Protein AF-A0A914G877-F1 (afdb_monomer)

Radius of gyration: 16.2 Å; Cα contacts (8 Å, |Δi|>4): 245; chains: 1; bounding box: 42×31×46 Å

Structure (mmCIF, N/CA/C/O backbone):
data_AF-A0A914G877-F1
#
_entry.id   AF-A0A914G877-F1
#
loop_
_atom_site.group_PDB
_atom_site.id
_atom_site.type_symbol
_atom_site.label_atom_id
_atom_site.label_alt_id
_atom_site.label_comp_id
_atom_site.label_asym_id
_atom_site.label_entity_id
_atom_site.label_seq_id
_atom_site.pdbx_PDB_ins_code
_atom_site.Cartn_x
_atom_site.Cartn_y
_atom_site.Cartn_z
_atom_site.occupancy
_atom_site.B_iso_or_equiv
_atom_site.auth_seq_id
_atom_site.auth_comp_id
_atom_site.auth_asym_id
_atom_site.auth_atom_id
_atom_site.pdbx_PDB_model_num
ATOM 1 N N . MET A 1 1 ? 10.798 -14.953 23.604 1.00 47.53 1 MET A N 1
ATOM 2 C CA . MET A 1 1 ? 10.806 -14.147 22.364 1.00 47.53 1 MET A CA 1
ATOM 3 C C . MET A 1 1 ? 9.513 -14.489 21.635 1.00 47.53 1 MET A C 1
ATOM 5 O O . MET A 1 1 ? 9.335 -15.667 21.368 1.00 47.53 1 MET A O 1
ATOM 9 N N . GLN A 1 2 ? 8.573 -13.552 21.459 1.00 52.09 2 GLN A N 1
ATOM 10 C CA . GLN A 1 2 ? 7.337 -13.826 20.701 1.00 52.09 2 GLN A CA 1
ATOM 11 C C . GLN A 1 2 ? 7.656 -13.861 19.207 1.00 52.09 2 GLN A C 1
ATOM 13 O O . GLN A 1 2 ? 8.518 -13.109 18.748 1.00 52.09 2 GLN A O 1
ATOM 18 N N . THR A 1 3 ? 7.006 -14.758 18.472 1.00 59.50 3 THR A N 1
ATOM 19 C CA . THR A 1 3 ? 7.189 -14.862 17.019 1.00 59.50 3 THR A CA 1
ATOM 20 C C . THR A 1 3 ? 6.379 -13.780 16.304 1.00 59.50 3 THR A C 1
ATOM 22 O O . THR A 1 3 ? 5.346 -13.329 16.799 1.00 59.50 3 THR A O 1
ATOM 25 N N . THR A 1 4 ? 6.831 -13.353 15.122 1.00 60.69 4 THR A N 1
ATOM 26 C CA . THR A 1 4 ? 6.141 -12.340 14.304 1.00 60.69 4 THR A CA 1
ATOM 27 C C . THR A 1 4 ? 4.679 -12.714 14.028 1.00 60.69 4 THR A C 1
ATOM 29 O O . THR A 1 4 ? 3.828 -11.831 13.969 1.00 60.69 4 THR A O 1
ATOM 32 N N . ASP A 1 5 ? 4.375 -14.009 13.941 1.00 66.06 5 ASP A N 1
ATOM 33 C CA . ASP A 1 5 ? 3.033 -14.527 13.660 1.00 66.06 5 ASP A CA 1
ATOM 34 C C . ASP A 1 5 ? 2.105 -14.468 14.889 1.00 66.06 5 ASP A C 1
ATOM 36 O O . ASP A 1 5 ? 0.920 -14.163 14.765 1.00 66.06 5 ASP A O 1
ATOM 40 N N . GLU A 1 6 ? 2.632 -14.662 16.103 1.00 65.25 6 GLU A N 1
ATOM 41 C CA . GLU A 1 6 ? 1.873 -14.450 17.348 1.00 65.25 6 GLU A CA 1
ATOM 42 C C . GLU A 1 6 ? 1.525 -12.97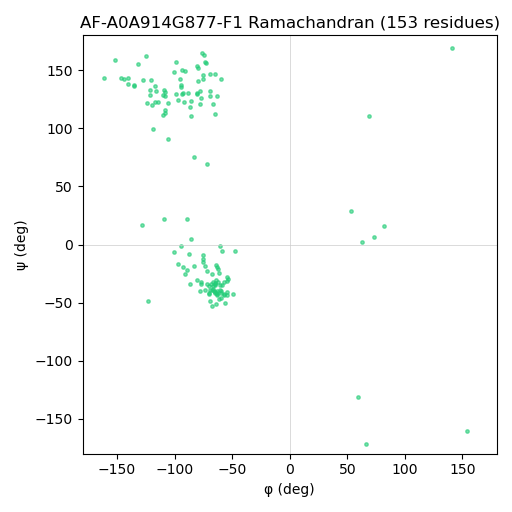1 17.561 1.00 65.25 6 GLU A C 1
ATOM 44 O O . GLU A 1 6 ? 0.490 -12.638 18.141 1.00 65.25 6 GLU A O 1
ATOM 49 N N . MET A 1 7 ? 2.395 -12.073 17.103 1.00 61.34 7 MET A N 1
ATOM 50 C CA . MET A 1 7 ? 2.214 -10.625 17.213 1.00 61.34 7 MET A CA 1
ATOM 51 C C . MET A 1 7 ? 1.228 -10.108 16.164 1.00 61.34 7 MET A C 1
ATOM 53 O O . MET A 1 7 ? 0.375 -9.284 16.484 1.00 61.34 7 MET A O 1
ATOM 57 N N . GLU A 1 8 ? 1.300 -10.640 14.943 1.00 62.94 8 GLU A N 1
ATOM 58 C CA . GLU A 1 8 ? 0.308 -10.429 13.889 1.00 62.94 8 GLU A CA 1
ATOM 59 C C . GLU A 1 8 ? -1.084 -10.842 14.378 1.00 62.94 8 GLU A C 1
ATOM 61 O O . GLU A 1 8 ? -2.008 -10.029 14.356 1.00 62.94 8 GLU A O 1
ATOM 66 N N . LYS A 1 9 ? -1.207 -12.048 14.947 1.00 66.81 9 LYS A N 1
ATOM 67 C CA . LYS A 1 9 ? -2.462 -12.536 15.528 1.00 66.81 9 LYS A CA 1
ATOM 68 C C . LYS A 1 9 ? -3.005 -11.608 16.620 1.00 66.81 9 LYS A C 1
ATOM 70 O O . LYS A 1 9 ? -4.184 -11.291 16.614 1.00 66.81 9 LYS A O 1
ATOM 75 N N . LYS A 1 10 ? -2.156 -11.095 17.516 1.00 65.31 10 LYS A N 1
ATOM 76 C CA . LYS A 1 10 ? -2.591 -10.142 18.554 1.00 65.31 10 LYS A CA 1
ATOM 77 C C . LYS A 1 10 ? -3.090 -8.814 17.995 1.00 65.31 10 LYS A C 1
ATOM 79 O O . LYS A 1 10 ? -3.991 -8.233 18.585 1.00 65.31 10 LYS A O 1
ATOM 84 N N . ILE A 1 11 ? -2.510 -8.319 16.904 1.00 63.47 11 ILE A N 1
ATOM 85 C CA . ILE A 1 11 ? -2.992 -7.095 16.251 1.00 63.47 11 ILE A CA 1
ATOM 86 C C . ILE A 1 11 ? -4.346 -7.357 15.586 1.00 63.47 11 ILE A C 1
ATOM 88 O O . ILE A 1 11 ? -5.243 -6.535 15.747 1.00 63.47 11 ILE A O 1
ATOM 92 N N . PHE A 1 12 ? -4.510 -8.514 14.931 1.00 64.06 12 PHE A N 1
ATOM 93 C CA . PHE A 1 12 ? -5.799 -8.965 14.392 1.00 64.06 12 PHE A CA 1
ATOM 94 C C . PHE A 1 12 ? -6.877 -9.132 15.465 1.00 64.06 12 PHE A C 1
ATOM 96 O O . PHE A 1 12 ? -8.027 -8.779 15.234 1.00 64.06 12 PHE A O 1
ATOM 103 N N . ASP A 1 13 ? -6.503 -9.638 16.638 1.00 60.56 13 ASP A N 1
ATOM 104 C CA . ASP A 1 13 ? -7.447 -9.896 17.724 1.00 60.56 13 ASP A CA 1
ATOM 105 C C . ASP A 1 13 ? -7.782 -8.618 18.524 1.00 60.56 13 ASP A C 1
ATOM 107 O O . ASP A 1 13 ? -8.879 -8.496 19.066 1.00 60.56 13 ASP A O 1
ATOM 111 N N . ALA A 1 14 ? -6.852 -7.658 18.625 1.00 60.59 14 ALA A N 1
ATOM 112 C CA . ALA A 1 14 ? -7.022 -6.441 19.430 1.00 60.59 14 ALA A CA 1
ATOM 113 C C . ALA A 1 14 ? -7.666 -5.273 18.670 1.00 60.59 14 ALA A C 1
ATOM 115 O O . ALA A 1 14 ? -8.181 -4.340 19.289 1.00 60.59 14 ALA A O 1
ATOM 116 N N . ILE A 1 15 ? -7.592 -5.283 17.341 1.00 65.06 15 ILE A N 1
ATOM 117 C CA . ILE A 1 15 ? -8.035 -4.193 16.479 1.00 65.06 15 ILE A CA 1
ATOM 118 C C . ILE A 1 15 ? -8.821 -4.824 15.333 1.00 65.06 15 ILE A C 1
ATOM 120 O O . ILE A 1 15 ? -8.394 -5.830 14.782 1.00 65.06 15 ILE A O 1
ATOM 124 N N . ASN A 1 16 ? -9.957 -4.241 14.947 1.00 71.44 16 ASN A N 1
ATOM 125 C CA . ASN A 1 16 ? -10.729 -4.701 13.789 1.00 71.44 16 ASN A CA 1
ATOM 126 C C . ASN A 1 16 ? -9.994 -4.349 12.476 1.00 71.44 16 ASN A C 1
ATOM 128 O O . ASN A 1 16 ? -10.393 -3.438 11.751 1.00 71.44 16 ASN A O 1
ATOM 132 N N . VAL A 1 17 ? -8.860 -5.010 12.228 1.00 79.06 17 VAL A N 1
ATOM 133 C CA . VAL A 1 17 ? -8.014 -4.854 11.040 1.00 79.06 17 VAL A CA 1
ATOM 134 C C . VAL A 1 17 ? -8.376 -5.885 9.981 1.00 79.06 17 VAL A C 1
ATOM 136 O O . VAL A 1 17 ? -8.541 -7.074 10.248 1.00 79.06 17 VAL A O 1
ATOM 139 N N . ILE A 1 18 ? -8.428 -5.420 8.742 1.00 84.06 18 ILE A N 1
ATOM 140 C CA . ILE A 1 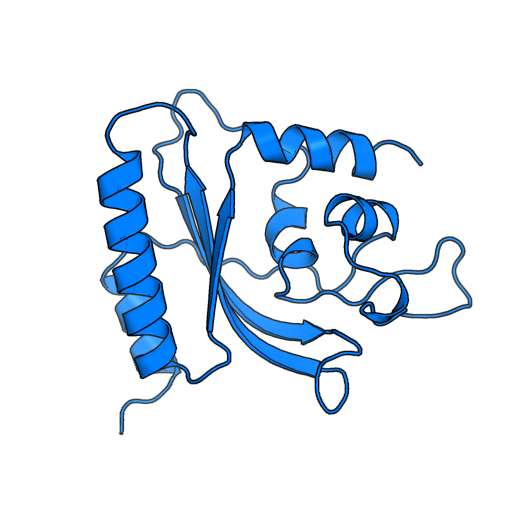18 ? -8.666 -6.226 7.554 1.00 84.06 18 ILE A CA 1
ATOM 141 C C . ILE A 1 18 ? -7.309 -6.617 6.973 1.00 84.06 18 ILE A C 1
ATOM 143 O O . ILE A 1 18 ? -6.441 -5.771 6.757 1.00 84.06 18 ILE A O 1
ATOM 147 N N . ARG A 1 19 ? -7.099 -7.902 6.690 1.00 86.00 19 ARG A N 1
ATOM 148 C CA . ARG A 1 19 ? -5.887 -8.323 5.985 1.00 86.00 19 ARG A CA 1
ATOM 149 C C . ARG A 1 19 ? -5.940 -7.835 4.540 1.00 86.00 19 ARG A C 1
ATOM 151 O O . ARG A 1 19 ? -6.937 -8.046 3.854 1.00 86.00 19 ARG A O 1
ATOM 158 N N . LEU A 1 20 ? -4.853 -7.232 4.077 1.00 87.56 20 LEU A N 1
ATOM 159 C CA . LEU A 1 20 ? -4.696 -6.784 2.703 1.00 87.56 20 LEU A CA 1
ATOM 160 C C . LEU A 1 20 ? -3.435 -7.406 2.106 1.00 87.56 20 LEU A C 1
ATOM 162 O O . LEU A 1 20 ? -2.335 -7.185 2.608 1.00 87.56 20 LEU A O 1
ATOM 166 N N . ASP A 1 21 ? -3.594 -8.140 1.011 1.00 88.69 21 ASP A N 1
ATOM 167 C CA . ASP A 1 21 ? -2.486 -8.661 0.213 1.00 88.69 21 ASP A CA 1
ATOM 168 C C . ASP A 1 21 ? -2.402 -7.836 -1.087 1.00 88.69 21 ASP A C 1
ATOM 170 O O . ASP A 1 21 ? -3.097 -8.142 -2.061 1.00 88.69 21 ASP A O 1
ATOM 174 N N . PRO A 1 22 ? -1.620 -6.736 -1.111 1.00 88.62 22 PRO A N 1
ATOM 175 C CA . PRO A 1 22 ? -1.623 -5.817 -2.238 1.00 88.62 22 PRO A CA 1
ATOM 176 C C . PRO A 1 22 ? -0.928 -6.405 -3.475 1.00 88.62 22 PRO A C 1
ATOM 178 O O . PRO A 1 22 ? -0.038 -7.260 -3.365 1.00 88.62 22 PRO A O 1
ATOM 181 N N . PRO A 1 23 ? -1.277 -5.907 -4.672 1.00 87.75 23 PRO A N 1
ATOM 182 C CA . PRO A 1 23 ? -0.578 -6.249 -5.900 1.00 87.75 23 PRO A CA 1
ATOM 183 C C . PRO A 1 23 ? 0.902 -5.860 -5.823 1.00 87.75 23 PRO A C 1
ATOM 185 O O . PRO A 1 23 ? 1.289 -4.824 -5.286 1.00 87.75 23 PRO A O 1
ATOM 188 N N . ARG A 1 24 ? 1.758 -6.704 -6.406 1.00 89.31 24 ARG A N 1
ATOM 189 C CA . ARG A 1 24 ? 3.214 -6.482 -6.410 1.00 89.31 24 ARG A CA 1
ATOM 190 C C . ARG A 1 24 ? 3.680 -5.547 -7.513 1.00 89.31 24 ARG A C 1
ATOM 192 O O . ARG A 1 24 ? 4.779 -5.008 -7.413 1.00 89.31 24 ARG A O 1
ATOM 199 N N . PHE A 1 25 ? 2.849 -5.365 -8.530 1.00 88.69 25 PHE A N 1
ATOM 200 C CA . PHE A 1 25 ? 3.148 -4.567 -9.703 1.00 88.69 25 PHE A CA 1
ATOM 201 C C . PHE A 1 25 ? 2.133 -3.440 -9.839 1.00 88.69 25 PHE A C 1
ATOM 203 O O . PHE A 1 25 ? 0.943 -3.646 -9.604 1.00 88.69 25 PHE A O 1
ATOM 210 N N . ALA A 1 26 ? 2.605 -2.277 -10.259 1.00 85.38 26 ALA A N 1
ATOM 211 C CA . ALA A 1 26 ? 1.779 -1.133 -10.598 1.00 85.38 26 ALA A CA 1
ATOM 212 C C . ALA A 1 26 ? 2.210 -0.558 -11.949 1.00 85.38 26 ALA A C 1
ATOM 214 O O . ALA A 1 26 ? 3.353 -0.730 -12.376 1.00 85.38 26 ALA A O 1
ATOM 215 N N . ARG A 1 27 ? 1.284 0.126 -12.622 1.00 83.50 27 ARG A N 1
ATOM 216 C CA . ARG A 1 27 ? 1.600 0.912 -13.820 1.00 83.50 27 ARG A CA 1
ATOM 217 C C . ARG A 1 27 ? 2.352 2.197 -13.427 1.00 83.50 27 ARG A C 1
ATOM 219 O O . ARG A 1 27 ? 2.164 2.660 -12.297 1.00 83.50 27 ARG A O 1
ATOM 226 N N . PRO A 1 28 ? 3.126 2.817 -14.337 1.00 83.56 28 PRO A N 1
ATOM 227 C CA . PRO A 1 28 ? 3.868 4.048 -14.054 1.00 83.56 28 PRO A CA 1
ATOM 228 C C . PRO A 1 28 ? 2.993 5.182 -13.519 1.00 83.56 28 PRO A C 1
ATOM 230 O O . PRO A 1 28 ? 3.315 5.759 -12.482 1.00 83.56 28 PRO A O 1
ATOM 233 N N . ALA A 1 29 ? 1.817 5.379 -14.119 1.00 79.75 29 ALA A N 1
ATOM 234 C CA . ALA A 1 29 ? 0.875 6.417 -13.713 1.00 79.75 29 ALA A CA 1
ATOM 235 C C . ALA A 1 29 ? 0.448 6.324 -12.233 1.00 79.75 29 ALA A C 1
ATOM 237 O O . ALA A 1 29 ? 0.244 7.339 -11.571 1.00 79.75 29 ALA A O 1
ATOM 238 N N . VAL A 1 30 ? 0.377 5.108 -11.671 1.00 79.44 30 VAL A N 1
ATOM 239 C CA . VAL A 1 30 ? 0.091 4.914 -10.241 1.00 79.44 30 VAL A CA 1
ATOM 240 C C . VAL A 1 30 ? 1.253 5.442 -9.411 1.00 79.44 30 VAL A C 1
ATOM 242 O O . VAL A 1 30 ? 1.048 6.253 -8.520 1.00 79.44 30 VAL A O 1
ATOM 245 N N . THR A 1 31 ? 2.483 5.013 -9.696 1.00 80.56 31 THR A N 1
ATOM 246 C CA . THR A 1 31 ? 3.663 5.450 -8.932 1.00 80.56 31 THR A CA 1
ATOM 24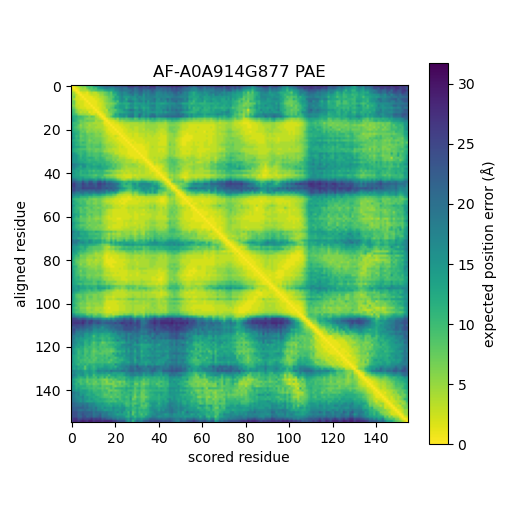7 C C . THR A 1 31 ? 3.956 6.945 -9.076 1.00 80.56 31 THR A C 1
ATOM 249 O O . THR A 1 31 ? 4.399 7.565 -8.111 1.00 80.56 31 THR A O 1
ATOM 252 N N . GLU A 1 32 ? 3.664 7.530 -10.239 1.00 79.81 32 GLU A N 1
ATOM 253 C CA . GLU A 1 32 ? 3.787 8.969 -10.499 1.00 79.81 32 GLU A CA 1
ATOM 254 C C . GLU A 1 32 ? 2.815 9.779 -9.641 1.00 79.81 32 GLU A C 1
ATOM 256 O O . GLU A 1 32 ? 3.210 10.771 -9.034 1.00 79.81 32 GLU A O 1
ATOM 261 N N . ALA A 1 33 ? 1.574 9.310 -9.492 1.00 74.62 33 ALA A N 1
ATOM 262 C CA . ALA A 1 33 ? 0.595 9.948 -8.615 1.00 74.62 33 ALA A CA 1
ATOM 263 C C . ALA A 1 33 ? 1.032 9.966 -7.137 1.00 74.62 33 ALA A C 1
ATOM 265 O O . ALA A 1 33 ? 0.616 10.838 -6.376 1.00 74.62 33 ALA A O 1
ATOM 266 N N . PHE A 1 34 ? 1.908 9.039 -6.734 1.00 73.62 34 PHE A N 1
ATOM 267 C CA . PHE A 1 34 ? 2.524 9.007 -5.404 1.00 73.62 34 PHE A CA 1
ATOM 268 C C . PHE A 1 34 ? 3.793 9.861 -5.276 1.00 73.62 34 PHE A C 1
ATOM 270 O O . PHE A 1 34 ? 4.425 9.832 -4.220 1.00 73.62 34 PHE A O 1
ATOM 277 N N . ASN A 1 35 ? 4.175 10.617 -6.312 1.00 76.12 35 ASN A N 1
ATOM 278 C CA . ASN A 1 35 ? 5.415 11.399 -6.375 1.00 76.12 35 ASN A CA 1
ATOM 279 C C . ASN A 1 35 ? 6.678 10.573 -6.074 1.00 76.12 35 ASN A C 1
ATOM 281 O O . ASN A 1 35 ? 7.665 11.108 -5.567 1.00 76.12 35 ASN A O 1
ATOM 285 N N . PHE A 1 36 ? 6.665 9.270 -6.369 1.00 75.69 36 PHE A N 1
ATOM 286 C CA . PHE A 1 36 ? 7.890 8.478 -6.310 1.00 75.69 36 PHE A CA 1
ATOM 287 C C . PHE A 1 36 ? 8.800 8.932 -7.445 1.00 75.69 36 PHE A C 1
ATOM 289 O O . PHE A 1 36 ? 8.380 8.966 -8.604 1.00 75.69 36 PHE A O 1
ATOM 296 N N . SER A 1 37 ? 10.050 9.268 -7.132 1.00 76.25 37 SER A N 1
ATOM 297 C CA . SER A 1 37 ? 10.991 9.611 -8.196 1.00 76.25 37 SER A CA 1
ATOM 298 C C . SER A 1 37 ? 11.327 8.363 -9.016 1.00 76.25 37 SER A C 1
ATOM 300 O O . SER A 1 37 ? 11.417 7.253 -8.484 1.00 76.25 37 SER A O 1
ATOM 302 N N . GLU A 1 38 ? 11.573 8.520 -10.320 1.00 73.94 38 GLU A N 1
ATOM 303 C CA . GLU A 1 38 ? 11.949 7.392 -11.189 1.00 73.94 38 GLU A CA 1
ATOM 304 C C . GLU A 1 38 ? 13.170 6.614 -10.666 1.00 73.94 38 GLU A C 1
ATOM 306 O O . GLU A 1 38 ? 13.303 5.409 -10.888 1.00 73.94 38 GLU A O 1
ATOM 311 N N . ASN A 1 39 ? 14.047 7.302 -9.930 1.00 78.81 39 ASN A N 1
ATOM 312 C CA . ASN A 1 39 ? 15.258 6.744 -9.341 1.00 78.81 39 ASN A CA 1
ATOM 313 C C . ASN A 1 39 ? 15.000 5.878 -8.105 1.00 78.81 39 ASN A C 1
ATOM 315 O O . ASN A 1 39 ? 15.902 5.153 -7.694 1.00 78.81 39 ASN A O 1
ATOM 319 N N . GLU A 1 40 ? 13.799 5.915 -7.533 1.00 81.31 40 GLU A N 1
ATOM 320 C CA . GLU A 1 40 ? 13.411 5.124 -6.361 1.00 81.31 40 GLU A CA 1
ATOM 321 C C . GLU A 1 40 ? 12.672 3.845 -6.743 1.00 81.31 40 GLU A C 1
ATOM 323 O O . GLU A 1 40 ? 12.569 2.923 -5.929 1.00 81.31 40 GLU A O 1
ATOM 328 N N . ILE A 1 41 ? 12.181 3.764 -7.979 1.00 83.75 41 ILE A N 1
ATOM 329 C CA . ILE A 1 41 ? 11.285 2.707 -8.429 1.00 83.75 41 ILE A CA 1
ATOM 330 C C . ILE A 1 41 ? 12.070 1.575 -9.092 1.00 83.75 41 ILE A C 1
ATOM 332 O O . ILE A 1 41 ? 12.955 1.771 -9.931 1.00 83.75 41 ILE A O 1
ATOM 336 N N . VAL A 1 42 ? 11.725 0.340 -8.741 1.00 86.31 42 VAL A N 1
ATOM 337 C CA . VAL A 1 42 ? 12.259 -0.845 -9.413 1.00 86.31 42 VAL A CA 1
ATOM 338 C C . VAL A 1 42 ? 11.396 -1.125 -10.644 1.00 86.31 42 VAL A C 1
ATOM 340 O O . VAL A 1 42 ? 10.236 -1.510 -10.524 1.00 86.31 42 VAL A O 1
ATOM 343 N N . ARG A 1 43 ? 11.950 -0.922 -11.843 1.00 85.94 43 ARG A N 1
ATOM 344 C CA . ARG A 1 43 ? 11.268 -1.231 -13.109 1.00 85.94 43 ARG A CA 1
ATOM 345 C C . ARG A 1 43 ? 11.325 -2.732 -13.374 1.00 85.94 43 ARG A C 1
ATOM 347 O O . ARG A 1 43 ? 12.385 -3.345 -13.265 1.00 85.94 43 ARG A O 1
ATOM 354 N N . PHE A 1 44 ? 10.187 -3.313 -13.717 1.00 76.38 44 PHE A N 1
ATOM 355 C CA . PHE A 1 44 ? 10.051 -4.705 -14.102 1.00 76.38 44 PHE A CA 1
ATOM 356 C C . PHE A 1 44 ? 9.788 -4.791 -15.599 1.00 76.38 44 PHE A C 1
ATOM 358 O O . PHE A 1 44 ? 8.718 -4.415 -16.070 1.00 76.38 44 PHE A O 1
ATOM 365 N N . HIS A 1 45 ? 10.778 -5.353 -16.293 1.00 67.75 45 HIS A N 1
ATOM 366 C CA . HIS A 1 45 ? 10.742 -5.737 -17.699 1.00 67.75 45 HIS A CA 1
ATOM 367 C C . HIS A 1 45 ? 10.679 -4.564 -18.700 1.00 67.75 45 HIS A C 1
ATOM 369 O O . HIS A 1 45 ? 9.663 -3.898 -18.854 1.00 67.75 45 HIS A O 1
ATOM 375 N N . GLU A 1 46 ? 11.772 -4.359 -19.441 1.00 56.66 46 GLU A N 1
ATOM 376 C CA . GLU A 1 46 ? 11.887 -3.349 -20.512 1.00 56.66 46 GLU A CA 1
ATOM 377 C C . GLU A 1 46 ? 11.147 -3.738 -21.811 1.00 56.66 46 GLU A C 1
ATOM 379 O O . GLU A 1 46 ? 11.012 -2.917 -22.711 1.00 56.66 46 GLU A O 1
ATOM 384 N N . GLY A 1 47 ? 10.656 -4.980 -21.923 1.00 62.78 47 GLY A N 1
ATOM 385 C CA . GLY A 1 47 ? 10.019 -5.508 -23.139 1.00 62.78 47 GLY A CA 1
ATOM 386 C C . GLY A 1 47 ? 8.511 -5.262 -23.268 1.00 62.78 47 GLY A C 1
ATOM 387 O O . GLY A 1 47 ? 7.940 -5.559 -24.315 1.00 62.78 47 GLY A O 1
ATOM 388 N N . GLN A 1 48 ? 7.850 -4.742 -22.230 1.00 59.12 48 GLN A N 1
ATOM 389 C CA . GLN A 1 48 ? 6.436 -4.358 -22.281 1.00 59.12 48 GLN A CA 1
ATOM 390 C C . GLN A 1 48 ? 6.332 -2.836 -22.271 1.00 59.12 48 GLN A C 1
ATOM 392 O O . GLN A 1 48 ? 6.928 -2.174 -21.427 1.00 59.12 48 GLN A O 1
ATOM 397 N N . ASN A 1 49 ? 5.592 -2.291 -23.235 1.00 62.22 49 ASN A N 1
ATOM 398 C CA . ASN A 1 49 ? 5.310 -0.867 -23.325 1.00 62.22 49 ASN A CA 1
ATOM 399 C C . ASN A 1 49 ? 3.816 -0.657 -23.004 1.00 62.22 49 ASN A C 1
ATOM 401 O O . ASN A 1 49 ? 2.986 -1.114 -23.796 1.00 62.22 49 ASN A O 1
ATOM 405 N N . PRO A 1 50 ? 3.448 -0.035 -21.865 1.00 64.56 50 PRO A N 1
ATOM 406 C CA . PRO A 1 50 ? 4.315 0.636 -20.888 1.00 64.56 50 PRO A CA 1
ATOM 407 C C . PRO A 1 50 ? 5.007 -0.323 -19.890 1.00 64.56 50 PRO A C 1
ATOM 409 O O . PRO A 1 50 ? 4.464 -1.390 -19.587 1.00 64.56 50 PRO A O 1
ATOM 412 N N . PRO A 1 51 ? 6.181 0.060 -19.346 1.00 77.56 51 PRO A N 1
ATOM 413 C CA . PRO A 1 51 ? 6.908 -0.741 -18.360 1.00 77.56 51 PRO A CA 1
ATOM 414 C C . PRO A 1 51 ? 6.112 -0.866 -17.058 1.00 77.56 51 PRO A C 1
ATOM 416 O O . PRO A 1 51 ? 5.423 0.066 -16.651 1.00 77.56 51 PRO A O 1
ATOM 419 N N . MET A 1 52 ? 6.233 -1.998 -16.363 1.00 87.00 52 MET A N 1
ATOM 420 C CA . MET A 1 52 ? 5.607 -2.192 -15.051 1.00 87.00 52 MET A CA 1
ATOM 421 C C . MET A 1 52 ? 6.583 -1.827 -13.930 1.00 87.00 52 MET A C 1
ATO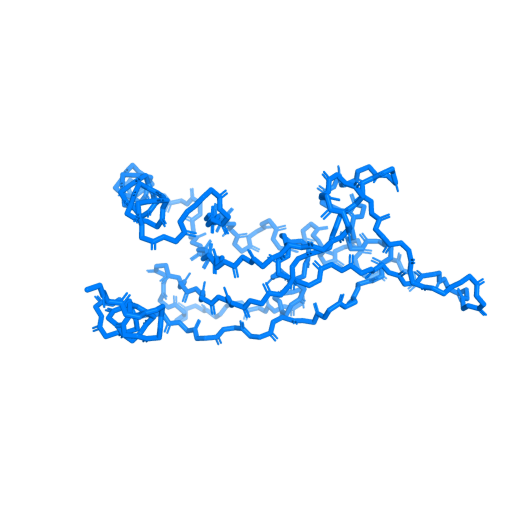M 423 O O . MET A 1 52 ? 7.795 -1.991 -14.057 1.00 87.00 52 MET A O 1
ATOM 427 N N . HIS A 1 53 ? 6.072 -1.360 -12.797 1.00 88.50 53 HIS A N 1
ATOM 428 C CA . HIS A 1 53 ? 6.863 -1.026 -11.614 1.00 88.50 53 HIS A CA 1
ATOM 429 C C . HIS A 1 53 ? 6.618 -2.040 -10.496 1.00 88.50 53 HIS A C 1
ATOM 431 O O . HIS A 1 53 ? 5.473 -2.367 -10.191 1.00 88.50 53 HIS A O 1
ATOM 437 N N . LEU A 1 54 ? 7.686 -2.538 -9.871 1.00 90.12 54 LEU A N 1
ATOM 438 C CA . LEU A 1 54 ? 7.616 -3.347 -8.655 1.00 90.12 54 LEU A CA 1
ATOM 439 C C . LEU A 1 54 ? 7.377 -2.428 -7.456 1.00 90.12 54 LEU A C 1
ATOM 441 O O . LEU A 1 54 ? 8.187 -1.547 -7.176 1.00 90.12 54 LEU A O 1
ATOM 445 N N . VAL A 1 55 ? 6.272 -2.657 -6.748 1.00 87.50 55 VAL A N 1
ATOM 446 C CA . VAL A 1 55 ? 5.830 -1.837 -5.609 1.00 87.50 55 VAL A CA 1
ATOM 447 C C . VAL A 1 55 ? 5.667 -2.677 -4.343 1.00 87.50 55 VAL A C 1
ATOM 449 O O . VAL A 1 55 ? 6.225 -2.334 -3.297 1.00 87.50 55 VAL A O 1
ATOM 452 N N . GLY A 1 56 ? 4.983 -3.821 -4.424 1.00 88.19 56 GLY A N 1
ATOM 453 C CA . GLY A 1 56 ? 4.726 -4.678 -3.265 1.00 88.19 56 GLY A CA 1
ATOM 454 C C . GLY A 1 56 ? 3.941 -3.951 -2.172 1.00 88.19 56 GLY A C 1
ATOM 455 O O . GLY A 1 56 ? 2.941 -3.303 -2.450 1.00 88.19 56 GLY A O 1
ATOM 456 N N . ILE A 1 57 ? 4.404 -4.023 -0.927 1.00 85.38 57 ILE A N 1
ATOM 457 C CA . ILE A 1 57 ? 3.731 -3.379 0.219 1.00 85.38 57 ILE A CA 1
ATOM 458 C C . ILE A 1 57 ? 4.181 -1.932 0.494 1.00 85.38 57 ILE A C 1
ATOM 460 O O . ILE A 1 57 ? 4.055 -1.432 1.613 1.00 85.38 57 ILE A O 1
ATOM 464 N N . THR A 1 58 ? 4.736 -1.258 -0.514 1.00 82.06 58 THR A N 1
ATOM 465 C CA . THR A 1 58 ? 4.973 0.195 -0.473 1.00 82.06 58 THR A CA 1
ATOM 466 C C . THR A 1 58 ? 3.649 0.956 -0.654 1.00 82.06 58 THR A C 1
ATOM 468 O O . THR A 1 58 ? 2.674 0.358 -1.124 1.00 82.06 58 THR A O 1
ATOM 471 N N . PRO A 1 59 ? 3.573 2.261 -0.313 1.00 81.50 59 PRO A N 1
ATOM 472 C CA . PRO A 1 59 ? 2.328 3.027 -0.414 1.00 81.50 59 PRO A CA 1
ATOM 473 C C . PRO A 1 59 ? 1.589 2.892 -1.761 1.00 81.50 59 PRO A C 1
ATOM 475 O O . PRO A 1 59 ? 0.383 2.642 -1.722 1.00 81.50 59 PRO A O 1
ATOM 478 N N . PRO A 1 60 ? 2.261 2.920 -2.936 1.00 82.69 60 PRO A N 1
ATOM 479 C CA . PRO A 1 60 ? 1.582 2.715 -4.216 1.00 82.69 60 PRO A CA 1
ATOM 480 C C . PRO A 1 60 ? 0.873 1.362 -4.341 1.00 82.69 60 PRO A C 1
ATOM 482 O O . PRO A 1 60 ? -0.234 1.289 -4.868 1.00 82.69 60 PRO A O 1
ATOM 485 N N . GLY A 1 61 ? 1.486 0.282 -3.849 1.00 86.44 61 GLY A N 1
ATOM 486 C CA . GLY A 1 61 ? 0.888 -1.052 -3.912 1.00 86.44 61 GLY A CA 1
ATOM 487 C C . GLY A 1 61 ? -0.256 -1.231 -2.917 1.00 86.44 61 GLY A C 1
ATOM 488 O O . GLY A 1 61 ? -1.281 -1.809 -3.269 1.00 86.44 61 GLY A O 1
ATOM 489 N N . LEU A 1 62 ? -0.125 -0.678 -1.705 1.00 85.56 62 LEU A N 1
ATOM 490 C CA . LEU A 1 62 ? -1.172 -0.725 -0.673 1.00 85.56 62 LEU A CA 1
ATOM 491 C C . LEU A 1 62 ? -2.454 -0.013 -1.096 1.00 85.56 62 LEU A C 1
ATOM 493 O O . LEU A 1 62 ? -3.538 -0.414 -0.688 1.00 85.56 62 LEU A O 1
ATOM 497 N N . LEU A 1 63 ? -2.331 1.045 -1.891 1.00 81.44 63 LEU A N 1
ATOM 498 C CA . LEU A 1 63 ? -3.461 1.890 -2.264 1.00 81.44 63 LEU A CA 1
ATOM 499 C C . LEU A 1 63 ? -4.124 1.464 -3.574 1.00 81.44 63 LEU A C 1
ATOM 501 O O . LEU A 1 63 ? -5.290 1.788 -3.793 1.00 81.44 63 LEU A O 1
ATOM 505 N N . LEU A 1 64 ? -3.427 0.683 -4.405 1.00 82.69 64 LEU A N 1
ATOM 506 C CA . LEU A 1 64 ? -3.933 0.231 -5.699 1.00 82.69 64 LEU A CA 1
ATOM 507 C C . LEU A 1 64 ? -5.293 -0.499 -5.628 1.00 82.69 64 LEU A C 1
ATOM 509 O O . LEU A 1 64 ? -6.137 -0.209 -6.473 1.00 82.69 64 LEU A O 1
ATOM 513 N N . PRO A 1 65 ? -5.574 -1.378 -4.640 1.00 84.19 65 PRO A N 1
ATOM 514 C CA . PRO A 1 65 ? -6.876 -2.047 -4.524 1.00 84.19 65 PRO A CA 1
ATOM 515 C C . PRO A 1 65 ? -8.063 -1.107 -4.285 1.00 84.19 65 PRO A C 1
ATOM 517 O O . PRO A 1 65 ? -9.204 -1.502 -4.502 1.00 84.19 65 PRO A O 1
ATOM 520 N N . PHE A 1 66 ? -7.803 0.114 -3.815 1.00 82.25 66 PHE A N 1
ATOM 521 C CA . PHE A 1 66 ? -8.835 1.094 -3.478 1.00 82.25 66 PHE A CA 1
ATOM 522 C C . PHE A 1 66 ? -9.029 2.143 -4.571 1.00 82.25 66 PHE A C 1
ATOM 524 O O . PHE A 1 66 ? -9.954 2.950 -4.492 1.00 82.25 66 PHE A O 1
ATOM 531 N N . VAL A 1 67 ? -8.187 2.125 -5.605 1.00 73.50 67 VAL A N 1
ATOM 532 C CA . VAL A 1 67 ? -8.383 2.943 -6.798 1.00 73.50 67 VAL A CA 1
ATOM 533 C C . VAL A 1 67 ? -9.680 2.494 -7.476 1.00 73.50 67 VAL A C 1
ATOM 535 O O . VAL A 1 67 ? -9.862 1.316 -7.764 1.00 73.50 67 VAL A O 1
ATOM 538 N N . SER A 1 68 ? -10.580 3.436 -7.753 1.00 68.88 68 SER A N 1
ATOM 539 C CA . SER A 1 68 ? -11.930 3.234 -8.313 1.00 68.88 68 SER A CA 1
ATOM 540 C C . SER A 1 68 ? -12.942 2.642 -7.332 1.00 68.88 68 SER A C 1
ATOM 542 O O . SER A 1 68 ? -14.075 2.332 -7.717 1.00 68.88 68 SER A O 1
ATOM 544 N N . MET A 1 69 ? -12.570 2.493 -6.056 1.00 76.44 69 MET A N 1
ATOM 545 C CA . MET A 1 69 ? -13.472 1.994 -5.029 1.00 76.44 69 MET A CA 1
ATOM 546 C C . MET A 1 69 ? -14.299 3.140 -4.443 1.00 76.44 69 MET A C 1
ATOM 548 O O . MET A 1 69 ? -13.780 4.108 -3.893 1.00 76.44 69 MET A O 1
ATOM 552 N N . LYS A 1 70 ? -15.625 3.002 -4.506 1.00 71.31 70 LYS A N 1
ATOM 553 C CA . LYS A 1 70 ? -16.551 3.924 -3.842 1.00 71.31 70 LYS A CA 1
ATOM 554 C C . LYS A 1 70 ? -16.883 3.399 -2.453 1.00 71.31 70 LYS A C 1
ATOM 556 O O . LYS A 1 70 ? -17.419 2.300 -2.318 1.00 71.31 70 LYS A O 1
ATOM 561 N N . PHE A 1 71 ? -16.614 4.200 -1.429 1.00 76.31 71 PHE A N 1
ATOM 562 C CA . PHE A 1 71 ? -17.081 3.918 -0.074 1.00 76.31 71 PHE A CA 1
ATOM 563 C C . PHE A 1 71 ? -18.541 4.349 0.055 1.00 76.31 71 PHE A C 1
ATOM 565 O O . PHE A 1 71 ? -18.917 5.446 -0.362 1.00 76.31 71 PHE A O 1
ATOM 572 N N . GLY A 1 72 ? -19.374 3.452 0.579 1.00 69.69 72 GLY A N 1
ATOM 573 C CA . GLY A 1 72 ? -20.794 3.711 0.775 1.00 69.69 72 GLY A CA 1
ATOM 574 C C . GLY A 1 72 ? -21.043 4.611 1.983 1.00 69.69 72 GLY A C 1
ATOM 575 O O . GLY A 1 72 ? -20.199 4.754 2.863 1.00 69.69 72 GLY A O 1
ATOM 576 N N . THR A 1 73 ? -22.250 5.164 2.075 1.00 65.81 73 THR A N 1
ATOM 577 C CA . THR A 1 73 ? -22.697 5.958 3.235 1.00 65.81 73 THR A CA 1
ATOM 578 C C . THR A 1 73 ? -22.776 5.146 4.532 1.00 65.81 73 THR A C 1
ATOM 580 O O . THR A 1 73 ? -22.806 5.721 5.614 1.00 65.81 73 THR A O 1
ATOM 583 N N . THR A 1 74 ? -22.799 3.815 4.434 1.00 69.12 74 THR A N 1
ATOM 584 C CA . THR A 1 74 ? -22.824 2.880 5.567 1.00 69.12 74 THR A CA 1
ATOM 585 C C . THR A 1 74 ? -21.436 2.382 5.971 1.00 69.12 74 THR A C 1
ATOM 587 O O . THR A 1 74 ? -21.323 1.587 6.903 1.00 69.12 74 THR A O 1
ATOM 590 N N . THR A 1 75 ? -20.372 2.792 5.275 1.00 74.00 75 THR A N 1
ATOM 591 C CA . THR A 1 75 ? -19.007 2.413 5.644 1.00 74.00 75 THR A CA 1
ATOM 592 C C . THR A 1 75 ? -18.645 3.054 6.981 1.00 74.00 75 THR A C 1
ATOM 594 O O . THR A 1 75 ? -18.662 4.273 7.125 1.00 74.00 75 THR A O 1
ATOM 597 N N . THR A 1 76 ? -18.315 2.227 7.973 1.00 73.50 76 THR A N 1
ATOM 598 C CA . THR A 1 76 ? -17.849 2.705 9.279 1.00 73.50 76 THR A CA 1
ATOM 599 C C . THR A 1 76 ? -16.340 2.918 9.231 1.00 73.50 76 THR A C 1
ATOM 601 O O . THR A 1 76 ? -15.589 1.977 8.987 1.00 73.50 76 THR A O 1
ATOM 604 N N . PHE A 1 77 ? -15.909 4.156 9.451 1.00 74.50 77 PHE A N 1
ATOM 605 C CA . PHE A 1 77 ? -14.502 4.549 9.528 1.00 74.50 77 PHE A CA 1
ATOM 606 C C . PHE A 1 77 ? -14.036 4.656 10.998 1.00 74.50 77 PHE A C 1
ATOM 608 O O . PHE A 1 77 ? -14.877 4.859 11.879 1.00 74.50 77 PHE A O 1
ATOM 615 N N . PRO A 1 78 ? -12.724 4.536 11.286 1.00 75.94 78 PRO A N 1
ATOM 616 C CA . PRO A 1 78 ? -11.639 4.276 10.338 1.00 75.94 78 PRO A CA 1
ATOM 617 C C . PRO A 1 78 ? -11.609 2.814 9.878 1.00 75.94 78 PRO A C 1
ATOM 619 O O . PRO A 1 78 ? -11.891 1.897 10.648 1.00 75.94 78 PRO A O 1
ATOM 622 N N . LEU A 1 79 ? -11.216 2.596 8.624 1.00 80.56 79 LEU A N 1
ATOM 623 C CA . LEU A 1 79 ? -10.880 1.265 8.126 1.00 80.56 79 LEU A CA 1
ATOM 624 C C . LEU A 1 79 ? -9.378 1.050 8.286 1.00 80.56 79 LEU A C 1
ATOM 626 O O . LEU A 1 79 ? -8.576 1.892 7.882 1.00 80.56 79 LEU A O 1
ATOM 630 N N . LEU A 1 80 ? -9.001 -0.081 8.867 1.00 81.50 80 LEU A N 1
ATOM 631 C CA . LEU A 1 80 ? -7.613 -0.414 9.153 1.00 81.50 80 LEU A CA 1
ATOM 632 C C . LEU A 1 80 ? -7.246 -1.655 8.349 1.00 81.50 80 LEU A C 1
ATOM 634 O O . LEU A 1 80 ? -7.888 -2.691 8.494 1.00 81.50 80 LEU A O 1
ATOM 638 N N . PHE A 1 81 ? -6.219 -1.559 7.515 1.00 85.44 81 PHE A N 1
ATOM 639 C CA . PHE A 1 81 ? -5.727 -2.666 6.706 1.00 85.44 81 PHE A CA 1
ATOM 640 C C . PHE A 1 81 ? -4.313 -3.019 7.120 1.00 85.44 81 PHE A C 1
ATOM 642 O O . PHE A 1 81 ? -3.470 -2.133 7.218 1.00 85.44 81 PHE A O 1
ATOM 649 N N . LEU A 1 82 ? -4.046 -4.301 7.335 1.00 85.56 82 LEU A N 1
ATOM 650 C CA . LEU A 1 82 ? -2.722 -4.815 7.660 1.00 85.56 82 LEU A CA 1
ATOM 651 C C . LEU A 1 82 ? -2.180 -5.627 6.483 1.00 85.56 82 LEU A C 1
ATOM 653 O O . LEU A 1 82 ? 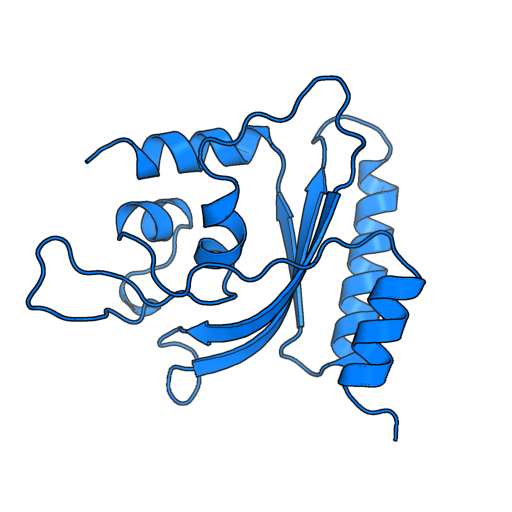-2.831 -6.559 6.008 1.00 85.56 82 LEU A O 1
ATOM 657 N N . SER A 1 83 ? -0.963 -5.304 6.062 1.00 87.88 83 SER A N 1
ATOM 658 C CA . SER A 1 83 ? -0.235 -6.006 5.007 1.00 87.88 83 SER A CA 1
ATOM 659 C C . SER A 1 83 ? 1.152 -6.405 5.486 1.00 87.88 83 SER A C 1
ATOM 661 O O . SER A 1 83 ? 1.833 -5.635 6.160 1.00 87.88 83 SER A O 1
ATOM 663 N N . LYS A 1 84 ? 1.605 -7.593 5.088 1.00 86.44 84 LYS A N 1
ATOM 664 C CA . LYS A 1 84 ? 2.943 -8.120 5.384 1.00 86.44 84 LYS A CA 1
ATOM 665 C C . LYS A 1 84 ? 3.535 -8.725 4.122 1.00 86.44 84 LYS A C 1
ATOM 667 O O . LYS A 1 84 ? 2.853 -9.442 3.395 1.00 86.44 84 LYS A O 1
ATOM 672 N N . GLY A 1 85 ? 4.804 -8.446 3.854 1.00 87.38 85 GLY A N 1
ATOM 673 C CA . GLY A 1 85 ? 5.458 -8.915 2.636 1.00 87.38 85 GLY A CA 1
ATOM 674 C C . GLY A 1 85 ? 6.624 -8.049 2.183 1.00 87.38 85 GLY A C 1
ATOM 675 O O . GLY A 1 85 ? 7.208 -7.296 2.954 1.00 87.38 85 GLY A O 1
ATOM 676 N N . ALA A 1 86 ? 6.981 -8.173 0.908 1.00 89.25 86 ALA A N 1
ATOM 677 C CA . ALA A 1 86 ? 8.091 -7.440 0.315 1.00 89.25 86 ALA A CA 1
ATOM 678 C C . ALA A 1 86 ? 7.634 -6.084 -0.238 1.00 89.25 86 ALA A C 1
ATOM 680 O O . ALA A 1 86 ? 6.665 -6.014 -0.993 1.00 89.25 86 ALA A O 1
ATOM 681 N N . GLY A 1 87 ? 8.343 -5.019 0.123 1.00 89.00 87 GLY A N 1
ATOM 682 C CA . GLY A 1 87 ? 8.331 -3.735 -0.569 1.00 89.00 87 GLY A CA 1
ATOM 683 C C . GLY A 1 87 ? 9.569 -3.615 -1.453 1.00 89.00 87 GLY A C 1
ATOM 684 O O . GLY A 1 87 ? 10.630 -4.149 -1.113 1.00 89.00 87 GLY A O 1
ATOM 685 N N . TYR A 1 88 ? 9.434 -2.912 -2.575 1.00 89.12 88 TYR A N 1
ATOM 686 C CA . TYR A 1 88 ? 10.500 -2.763 -3.564 1.00 89.12 88 TYR A CA 1
ATOM 687 C C . TYR A 1 88 ? 10.834 -1.289 -3.774 1.00 89.12 88 TYR A C 1
ATOM 689 O O . TYR A 1 88 ? 9.949 -0.468 -3.996 1.00 89.12 88 TYR A O 1
ATOM 697 N N . SER A 1 89 ? 12.117 -0.955 -3.682 1.00 86.56 89 SER A N 1
ATOM 698 C CA . SER A 1 89 ? 12.636 0.381 -3.970 1.00 86.56 89 SER A CA 1
ATOM 699 C C . SER A 1 89 ? 14.132 0.297 -4.219 1.00 86.56 89 SER A C 1
ATOM 701 O O . SER A 1 89 ? 14.832 -0.440 -3.528 1.00 86.56 89 SER A O 1
ATOM 703 N N . ARG A 1 90 ? 14.647 1.101 -5.149 1.00 86.62 90 ARG A N 1
ATOM 704 C CA . ARG A 1 90 ? 16.092 1.246 -5.380 1.00 86.62 90 ARG A CA 1
ATOM 705 C C . ARG A 1 90 ? 16.835 1.805 -4.159 1.00 86.62 90 ARG A C 1
ATOM 707 O O . ARG A 1 90 ? 18.029 1.552 -4.026 1.00 86.62 90 ARG A O 1
ATOM 714 N N . ASN A 1 91 ? 16.128 2.476 -3.244 1.00 85.31 91 ASN A N 1
ATOM 715 C CA . ASN A 1 91 ? 16.678 2.958 -1.973 1.00 85.31 91 ASN A CA 1
ATOM 716 C C . ASN A 1 91 ? 16.905 1.827 -0.958 1.00 85.31 91 ASN A C 1
ATOM 718 O O . ASN A 1 91 ? 17.651 1.999 0.008 1.00 85.31 91 ASN A O 1
ATOM 722 N N . PHE A 1 92 ? 16.264 0.670 -1.141 1.00 83.50 92 PHE A N 1
ATOM 723 C CA . PHE A 1 92 ? 16.452 -0.469 -0.251 1.00 83.50 92 PHE A CA 1
ATOM 724 C C . PHE A 1 92 ? 17.742 -1.207 -0.598 1.00 83.50 92 PHE A C 1
ATOM 726 O O . PHE A 1 92 ? 18.080 -1.424 -1.766 1.00 83.50 92 PHE A O 1
ATOM 733 N N . ARG A 1 93 ? 18.460 -1.657 0.434 1.00 77.88 93 ARG A N 1
ATOM 734 C CA . ARG A 1 93 ? 19.647 -2.494 0.254 1.00 77.88 93 ARG A CA 1
ATOM 735 C C . ARG A 1 93 ? 19.223 -3.827 -0.370 1.00 77.88 93 ARG A C 1
ATOM 737 O O . ARG A 1 93 ? 18.540 -4.611 0.275 1.00 77.88 93 ARG A O 1
ATOM 744 N N . GLY A 1 94 ? 19.631 -4.073 -1.616 1.00 82.50 94 GLY A N 1
ATOM 745 C CA . GLY A 1 94 ? 19.190 -5.243 -2.388 1.00 82.50 94 GLY A CA 1
ATOM 746 C C . GLY A 1 94 ? 17.822 -5.077 -3.062 1.00 82.50 94 GLY A C 1
ATOM 747 O O . GLY A 1 94 ? 17.224 -6.068 -3.462 1.00 82.50 94 GLY A O 1
ATOM 748 N N . TRP A 1 95 ? 17.325 -3.839 -3.164 1.00 86.56 95 TRP A N 1
ATOM 749 C CA . TRP A 1 95 ? 16.091 -3.429 -3.854 1.00 86.56 95 TRP A CA 1
ATOM 750 C C . TRP A 1 95 ? 14.776 -4.008 -3.319 1.00 86.56 95 TRP A C 1
ATOM 752 O O . TRP A 1 95 ? 13.702 -3.713 -3.845 1.00 86.56 95 TRP A O 1
ATOM 762 N N . GLN A 1 96 ? 14.851 -4.799 -2.252 1.00 89.88 96 GLN A N 1
ATOM 763 C CA . GLN A 1 96 ? 13.730 -5.462 -1.611 1.00 89.88 96 GLN A CA 1
ATOM 764 C C . GLN A 1 96 ? 13.913 -5.425 -0.097 1.00 89.88 96 GLN A C 1
ATOM 766 O O . GLN A 1 96 ? 14.993 -5.706 0.419 1.00 89.88 96 GLN A O 1
ATOM 771 N N . GLN A 1 97 ? 12.830 -5.162 0.625 1.00 86.88 97 GLN A N 1
ATOM 772 C CA . GLN A 1 97 ? 12.814 -5.209 2.081 1.00 86.88 97 GLN A CA 1
ATOM 773 C C . GLN A 1 97 ? 11.464 -5.739 2.564 1.00 86.88 97 GLN A C 1
ATOM 775 O O . GLN A 1 97 ? 10.433 -5.483 1.947 1.00 86.88 97 GLN A O 1
ATOM 780 N N . GLN A 1 98 ? 11.470 -6.548 3.624 1.00 84.81 98 GLN A N 1
ATOM 781 C CA . GLN A 1 98 ? 10.234 -7.039 4.234 1.00 84.81 98 GLN A CA 1
ATOM 782 C C . GLN A 1 98 ? 9.671 -5.955 5.154 1.00 84.81 98 GLN A C 1
ATOM 784 O O . GLN A 1 98 ? 10.414 -5.450 6.002 1.00 84.81 98 GLN A O 1
ATOM 789 N N . PHE A 1 99 ? 8.388 -5.628 4.997 1.00 78.94 99 PHE A N 1
ATOM 790 C CA . PHE A 1 99 ? 7.665 -4.704 5.873 1.00 78.94 99 PHE A CA 1
ATOM 791 C C . PHE A 1 99 ? 6.405 -5.344 6.450 1.00 78.94 99 PHE A C 1
ATOM 793 O O . PHE A 1 99 ? 5.873 -6.343 5.952 1.00 78.94 99 PHE A O 1
ATOM 800 N N . ILE A 1 100 ? 5.933 -4.704 7.511 1.00 81.00 100 ILE A N 1
ATOM 801 C CA . ILE A 1 100 ? 4.563 -4.809 7.984 1.00 81.00 100 ILE A CA 1
ATOM 802 C C . ILE A 1 100 ? 3.990 -3.399 7.921 1.00 81.00 100 ILE A C 1
ATOM 804 O O . ILE A 1 100 ? 4.531 -2.475 8.531 1.00 81.00 100 ILE A O 1
ATOM 808 N N . SER A 1 101 ? 2.930 -3.232 7.143 1.00 81.06 101 SER A N 1
ATOM 809 C CA . SER A 1 101 ? 2.343 -1.931 6.851 1.00 81.06 101 SER A CA 1
ATOM 810 C C . SER A 1 101 ? 0.892 -1.901 7.298 1.00 81.06 101 SER A C 1
ATOM 812 O O . SER A 1 101 ? 0.134 -2.822 6.992 1.00 81.06 101 SER A O 1
ATOM 814 N N . ILE A 1 102 ? 0.509 -0.831 7.994 1.00 81.75 102 ILE A N 1
ATOM 815 C CA . ILE A 1 102 ? -0.892 -0.533 8.288 1.00 81.75 102 ILE A CA 1
ATOM 816 C C . ILE A 1 102 ? -1.344 0.630 7.411 1.00 81.75 102 ILE A C 1
ATOM 818 O O . ILE A 1 102 ? -0.770 1.719 7.462 1.00 81.75 102 ILE A O 1
ATOM 822 N N . LEU A 1 103 ? -2.381 0.405 6.609 1.00 83.06 103 LEU A N 1
ATOM 823 C CA . LEU A 1 103 ? -3.098 1.460 5.907 1.00 83.06 103 LEU A CA 1
ATOM 824 C C . LEU A 1 103 ? -4.343 1.832 6.715 1.00 83.06 103 LEU A C 1
ATOM 826 O O . LEU A 1 103 ? -5.179 0.984 7.011 1.00 83.06 103 LEU A O 1
ATOM 830 N N . ILE A 1 104 ? -4.468 3.110 7.049 1.00 81.75 104 ILE A N 1
ATOM 831 C CA . ILE A 1 104 ? -5.623 3.680 7.738 1.00 81.75 104 ILE A CA 1
ATOM 832 C C . ILE A 1 104 ? -6.387 4.527 6.728 1.00 81.75 104 ILE A C 1
ATOM 834 O O . ILE A 1 104 ? -5.866 5.534 6.251 1.00 81.75 104 ILE A O 1
ATOM 838 N N . MET A 1 105 ? -7.615 4.133 6.406 1.00 79.56 105 MET A N 1
ATOM 839 C CA . MET A 1 105 ? -8.532 4.985 5.657 1.00 79.56 105 MET A CA 1
ATOM 840 C C . MET A 1 105 ? -9.503 5.658 6.619 1.00 79.56 105 MET A C 1
ATOM 842 O O . MET A 1 105 ? -10.099 4.977 7.451 1.00 79.56 105 MET A O 1
ATOM 846 N N . ASP A 1 106 ? -9.649 6.980 6.523 1.00 76.94 106 ASP A N 1
ATOM 847 C CA . ASP A 1 106 ? -10.501 7.772 7.421 1.00 76.94 106 ASP A CA 1
ATOM 848 C C . ASP A 1 106 ? -11.053 9.050 6.756 1.00 76.94 106 ASP A C 1
ATOM 850 O O . ASP A 1 106 ? -10.508 9.553 5.772 1.00 76.94 106 ASP A O 1
ATOM 854 N N . HIS A 1 107 ? -12.140 9.611 7.286 1.00 67.38 107 HIS A N 1
ATOM 855 C CA . HIS A 1 107 ? -12.677 10.886 6.820 1.00 67.38 107 HIS A CA 1
ATOM 856 C C . HIS A 1 107 ? -11.848 12.066 7.349 1.00 67.38 107 HIS A C 1
ATOM 858 O O . HIS A 1 107 ? -11.720 12.278 8.549 1.00 67.38 107 HIS A O 1
ATOM 864 N N . LYS A 1 108 ? -11.375 12.934 6.443 1.00 56.25 108 LYS A N 1
ATOM 865 C CA . LYS A 1 108 ? -10.626 14.171 6.759 1.00 56.25 108 LYS A CA 1
ATOM 866 C C . LYS A 1 108 ? -11.369 15.182 7.659 1.00 56.25 108 LYS A C 1
ATOM 868 O O . LYS A 1 108 ? -10.793 16.206 8.014 1.00 56.25 108 LYS A O 1
ATOM 873 N N . LEU A 1 109 ? -12.636 14.945 8.002 1.00 47.34 109 LEU A N 1
ATOM 874 C CA . LEU A 1 109 ? -13.532 15.917 8.627 1.00 47.34 109 LEU A CA 1
ATOM 875 C C . LEU A 1 109 ? -13.999 15.450 10.013 1.00 47.34 109 LEU A C 1
ATOM 877 O O . LEU A 1 109 ? -14.945 14.676 10.118 1.00 47.34 109 LEU A O 1
ATOM 881 N N . SER A 1 110 ? -13.351 15.985 11.055 1.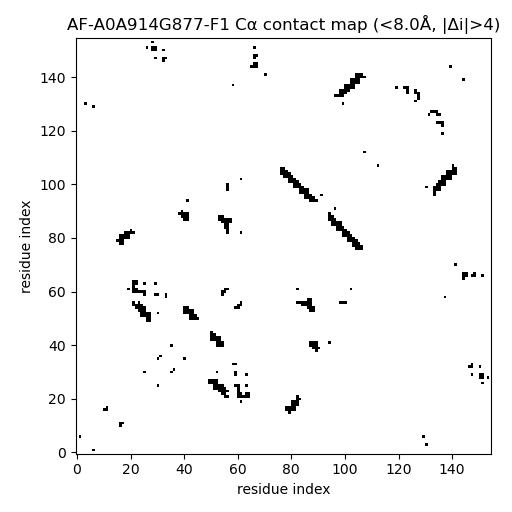00 45.12 110 SER A N 1
ATOM 882 C CA . SER A 1 110 ? -13.881 16.365 12.387 1.00 45.12 110 SER A CA 1
ATOM 883 C C . SER A 1 110 ? -12.910 16.037 13.535 1.00 45.12 110 SER A C 1
ATOM 885 O O . SER A 1 110 ? -11.884 15.387 13.348 1.00 45.12 110 SER A O 1
ATOM 887 N N . SER A 1 111 ? -13.215 16.557 14.726 1.00 46.41 111 SER A N 1
ATOM 888 C CA . SER A 1 111 ? -12.449 16.573 15.990 1.00 46.41 111 SER A CA 1
ATOM 889 C C . SER A 1 111 ? -11.816 15.252 16.467 1.00 46.41 111 SER A C 1
ATOM 891 O O . SER A 1 111 ? -11.056 15.269 17.431 1.00 46.41 111 SER A O 1
ATOM 893 N N . LEU A 1 112 ? -12.074 14.130 15.795 1.00 50.53 112 LEU A N 1
ATOM 894 C CA . LEU A 1 112 ? -11.407 12.837 15.982 1.00 50.53 112 LEU A CA 1
ATOM 895 C C . LEU A 1 112 ? -9.994 12.781 15.380 1.00 50.53 112 LEU A C 1
ATOM 897 O O . LEU A 1 112 ? -9.217 11.897 15.736 1.00 50.53 112 LEU A O 1
ATOM 901 N N . HIS A 1 113 ? -9.629 13.732 14.516 1.00 52.69 113 HIS A N 1
ATOM 902 C CA . HIS A 1 113 ? -8.321 13.764 13.855 1.00 52.69 113 HIS A CA 1
ATOM 903 C C . HIS A 1 113 ? -7.143 13.819 14.850 1.00 52.69 113 HIS A C 1
ATOM 905 O O . HIS A 1 113 ? -6.104 13.200 14.630 1.00 52.69 113 HIS A O 1
ATOM 911 N N . SER A 1 114 ? -7.302 14.503 15.989 1.00 55.31 114 SER A N 1
ATOM 912 C CA . SER A 1 114 ? -6.293 14.553 17.058 1.00 55.31 114 SER A CA 1
ATOM 913 C C . SER A 1 114 ? -6.159 13.215 17.797 1.00 55.31 114 SER A C 1
ATOM 915 O O . SER A 1 114 ? -5.040 12.753 18.021 1.00 55.31 114 SER A O 1
ATOM 917 N N . SER A 1 115 ? -7.274 12.552 18.117 1.00 56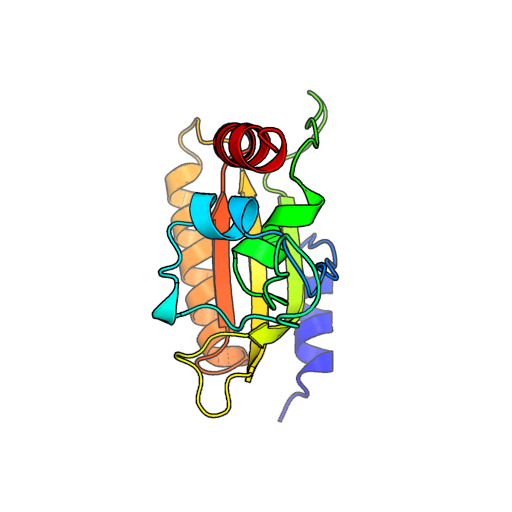.44 115 SER A N 1
ATOM 918 C CA . SER A 1 115 ? -7.284 11.218 18.735 1.00 56.44 115 SER A CA 1
ATOM 919 C C . SER A 1 115 ? -6.738 10.138 17.799 1.00 56.44 115 SER A C 1
ATOM 921 O O . SER A 1 115 ? -5.999 9.265 18.247 1.00 56.44 115 SER A O 1
ATOM 923 N N . LEU A 1 116 ? -7.033 10.218 16.500 1.00 61.62 116 LEU A N 1
ATOM 924 C CA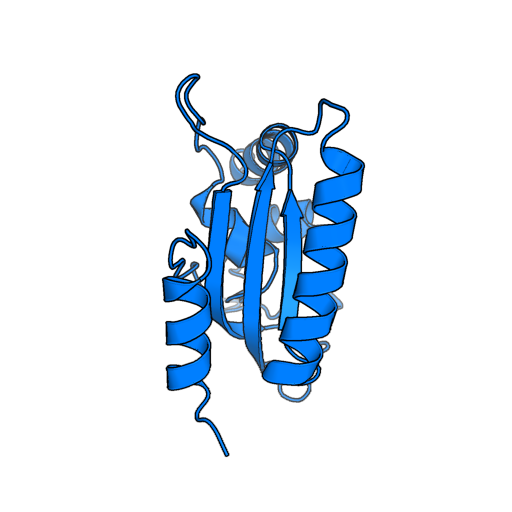 . LEU A 1 116 ? -6.499 9.297 15.497 1.00 61.62 116 LEU A CA 1
ATOM 925 C C . LEU A 1 116 ? -5.020 9.531 15.211 1.00 61.62 116 LEU A C 1
ATOM 927 O O . LEU A 1 116 ? -4.291 8.563 15.029 1.00 61.62 116 LEU A O 1
ATOM 931 N N . ASN A 1 117 ? -4.541 10.774 15.254 1.00 63.06 117 ASN A N 1
ATOM 932 C CA . ASN A 1 117 ? -3.105 11.046 15.208 1.00 63.06 117 ASN A CA 1
ATOM 933 C C . ASN A 1 117 ? -2.390 10.507 16.454 1.00 63.06 117 ASN A C 1
ATOM 935 O O . ASN A 1 117 ? -1.322 9.916 16.327 1.00 63.06 117 ASN A O 1
ATOM 939 N N . ALA A 1 118 ? -2.984 10.631 17.646 1.00 60.66 118 ALA A N 1
ATOM 940 C CA . ALA A 1 118 ? -2.435 10.030 18.863 1.00 60.66 118 ALA A CA 1
ATOM 941 C C . ALA A 1 118 ? -2.436 8.490 18.796 1.00 60.66 118 ALA A C 1
ATOM 943 O O . ALA A 1 118 ? -1.449 7.852 19.161 1.00 60.66 118 ALA A O 1
ATOM 944 N N . PHE A 1 119 ? -3.508 7.894 18.267 1.00 66.31 119 PHE A N 1
ATOM 945 C CA . PHE A 1 119 ? -3.602 6.458 18.006 1.00 66.31 119 PHE A CA 1
ATOM 946 C C . PHE A 1 119 ? -2.574 6.001 16.968 1.00 66.31 119 PHE A C 1
ATOM 948 O O . PHE A 1 119 ? -1.888 5.013 17.198 1.00 66.31 119 PHE A O 1
ATOM 955 N N . ARG A 1 120 ? -2.397 6.752 15.877 1.00 65.44 120 ARG A N 1
ATOM 956 C CA . ARG A 1 120 ? -1.387 6.503 14.844 1.00 65.44 120 ARG A CA 1
ATOM 957 C C . ARG A 1 120 ? 0.021 6.582 15.413 1.00 65.44 120 ARG A C 1
ATOM 959 O O . ARG A 1 120 ? 0.798 5.677 15.171 1.00 65.44 120 ARG A O 1
ATOM 966 N N . LEU A 1 121 ? 0.345 7.609 16.197 1.00 65.62 121 LEU A N 1
ATOM 967 C CA . LEU A 1 121 ? 1.652 7.728 16.849 1.00 65.62 121 LEU A CA 1
ATOM 968 C C . LEU A 1 121 ? 1.891 6.580 17.837 1.00 65.62 121 LEU A C 1
ATOM 970 O O . LEU A 1 121 ? 2.988 6.029 17.889 1.00 65.62 121 LEU A O 1
ATOM 974 N N . SER A 1 122 ? 0.861 6.186 18.591 1.00 65.00 122 SER A N 1
ATOM 975 C CA . SER A 1 122 ? 0.905 5.020 19.477 1.00 65.00 122 SER A CA 1
ATOM 976 C C . SER A 1 122 ? 1.114 3.717 18.698 1.00 65.00 122 SER A C 1
ATOM 978 O O . SER A 1 122 ? 1.927 2.883 19.103 1.00 65.00 122 SER A O 1
ATOM 980 N N . LEU A 1 123 ? 0.441 3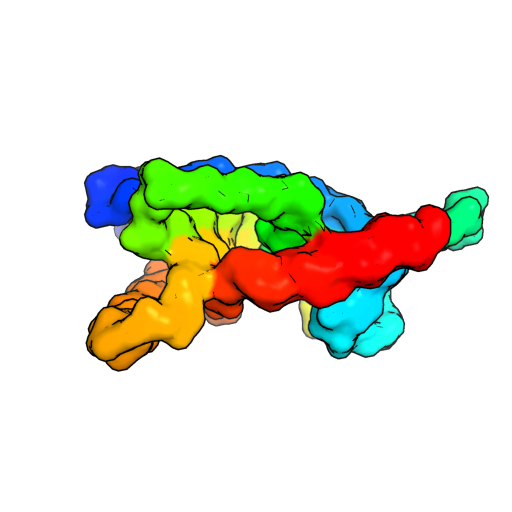.558 17.555 1.00 68.06 123 LEU A N 1
ATOM 981 C CA . LEU A 1 123 ? 0.617 2.444 16.627 1.00 68.06 123 LEU A CA 1
ATOM 982 C C . LEU A 1 123 ? 2.014 2.446 16.021 1.00 68.06 123 LEU A C 1
ATOM 984 O O . LEU A 1 123 ? 2.688 1.441 16.138 1.00 68.06 123 LEU A O 1
ATOM 988 N N . ASP A 1 124 ? 2.495 3.550 15.456 1.00 65.62 124 ASP A N 1
ATOM 989 C CA . ASP A 1 124 ? 3.839 3.677 14.884 1.00 65.62 124 ASP A CA 1
ATOM 990 C C . ASP A 1 124 ? 4.914 3.348 15.926 1.00 65.62 124 ASP A C 1
ATOM 992 O O . ASP A 1 124 ? 5.856 2.597 15.666 1.00 65.62 124 ASP A O 1
ATOM 996 N N . HIS A 1 125 ? 4.751 3.846 17.150 1.00 63.69 125 HIS A N 1
ATOM 997 C CA . HIS A 1 125 ? 5.643 3.539 18.261 1.00 63.69 125 HIS A CA 1
ATOM 998 C C . HIS A 1 125 ? 5.551 2.067 18.699 1.00 63.69 125 HIS A C 1
ATOM 1000 O O . HIS A 1 125 ? 6.569 1.445 19.000 1.00 63.69 125 HIS A O 1
ATOM 1006 N N . SER A 1 126 ? 4.354 1.480 18.710 1.00 65.50 126 SER A N 1
ATOM 1007 C CA . SER A 1 126 ? 4.163 0.063 19.036 1.00 65.50 126 SER A CA 1
ATOM 1008 C C . SER A 1 126 ? 4.733 -0.829 17.936 1.00 65.50 126 SER A C 1
ATOM 1010 O O . SER A 1 126 ? 5.537 -1.708 18.211 1.00 65.50 126 SER A O 1
ATOM 1012 N N . LEU A 1 127 ? 4.412 -0.564 16.676 1.00 65.06 127 LEU A N 1
ATOM 1013 C CA . LEU A 1 127 ? 4.879 -1.301 15.512 1.00 65.06 127 LEU A CA 1
ATOM 1014 C C . LEU A 1 127 ? 6.396 -1.207 15.340 1.00 65.06 127 LEU A C 1
ATOM 1016 O O . LEU A 1 127 ? 7.028 -2.225 15.089 1.00 65.06 127 LEU A O 1
ATOM 1020 N N . SER A 1 128 ? 7.004 -0.034 15.529 1.00 63.25 128 SER A N 1
ATOM 1021 C CA . SER A 1 128 ? 8.468 0.112 15.466 1.00 63.25 128 SER A CA 1
ATOM 1022 C C . SER A 1 128 ? 9.185 -0.654 16.582 1.00 63.25 128 SER A C 1
ATOM 1024 O O . SER A 1 128 ? 10.256 -1.219 16.348 1.00 63.25 128 SER A O 1
ATOM 1026 N N . LYS A 1 129 ? 8.581 -0.746 17.777 1.00 61.59 129 LYS A N 1
ATOM 1027 C CA . LYS A 1 129 ? 9.070 -1.605 18.868 1.00 61.59 129 LYS A CA 1
ATOM 1028 C C . LYS A 1 129 ? 8.884 -3.094 18.583 1.00 61.59 129 LYS A C 1
ATOM 1030 O O . LYS A 1 129 ? 9.723 -3.893 18.986 1.00 61.59 129 LYS A O 1
ATOM 1035 N N . LEU A 1 130 ? 7.790 -3.463 17.922 1.00 57.03 130 LEU A N 1
ATOM 1036 C CA . LEU A 1 130 ? 7.389 -4.852 17.698 1.00 57.03 130 LEU A CA 1
ATOM 1037 C C . LEU A 1 130 ? 8.033 -5.466 16.441 1.00 57.03 130 LEU A C 1
ATOM 1039 O O . LEU A 1 130 ? 8.362 -6.648 16.445 1.00 57.03 130 LEU A O 1
ATOM 1043 N N . PHE A 1 131 ? 8.252 -4.682 15.384 1.00 52.53 131 PHE A N 1
ATOM 1044 C CA . PHE A 1 131 ? 8.598 -5.182 14.047 1.00 52.53 131 PHE A CA 1
ATOM 1045 C C . PHE A 1 131 ? 9.840 -4.534 13.425 1.00 52.53 131 PHE A C 1
ATOM 1047 O O . PHE A 1 131 ? 10.084 -4.703 12.230 1.00 52.53 131 PHE A O 1
ATOM 1054 N N . SER A 1 132 ? 10.678 -3.868 14.230 1.00 55.47 132 SER A N 1
ATOM 1055 C CA . SER A 1 132 ? 11.910 -3.174 13.812 1.00 55.47 132 SER A CA 1
ATOM 1056 C C . SER A 1 132 ? 11.663 -1.952 12.903 1.00 55.47 132 SER A C 1
ATOM 1058 O O . SER A 1 132 ? 10.528 -1.518 12.722 1.00 55.47 132 SER A O 1
ATOM 1060 N N . LYS A 1 133 ? 12.727 -1.359 12.331 1.00 60.06 133 LYS A N 1
ATOM 1061 C CA . LYS A 1 133 ? 12.692 -0.129 11.498 1.00 60.06 133 LYS A CA 1
ATOM 1062 C C . LYS A 1 133 ? 11.844 -0.236 10.214 1.00 60.06 133 LYS A C 1
ATOM 1064 O O . LYS A 1 133 ? 11.759 0.735 9.470 1.00 60.06 133 LYS A O 1
ATOM 1069 N N . ASN A 1 134 ? 11.243 -1.394 9.948 1.00 60.75 134 ASN A N 1
ATOM 1070 C CA . ASN A 1 134 ? 10.548 -1.714 8.703 1.00 60.75 134 ASN A CA 1
ATOM 1071 C C . ASN A 1 134 ? 9.029 -1.800 8.896 1.00 60.75 134 ASN A C 1
ATOM 1073 O O . ASN A 1 134 ? 8.344 -2.464 8.121 1.00 60.75 134 ASN A O 1
ATOM 1077 N N . ALA A 1 135 ? 8.499 -1.178 9.945 1.00 63.03 135 ALA A N 1
ATOM 1078 C CA . ALA A 1 135 ? 7.069 -0.969 10.074 1.00 63.03 135 ALA A CA 1
ATOM 1079 C C . ALA A 1 135 ? 6.690 0.420 9.563 1.00 63.03 135 ALA A C 1
ATOM 1081 O O . ALA A 1 135 ? 7.431 1.380 9.782 1.00 63.03 135 ALA A O 1
ATOM 1082 N N . SER A 1 136 ? 5.543 0.533 8.897 1.00 69.69 136 SER A N 1
ATOM 1083 C CA . SER A 1 136 ? 5.042 1.827 8.432 1.00 69.69 136 SER A CA 1
ATOM 1084 C C . SER A 1 136 ? 3.533 1.948 8.605 1.00 69.69 136 SER A C 1
ATOM 1086 O O . SER A 1 136 ? 2.799 0.984 8.384 1.00 69.69 136 SER A O 1
ATOM 1088 N N . THR A 1 137 ? 3.072 3.147 8.962 1.00 64.12 137 THR A N 1
ATOM 1089 C CA . THR A 1 137 ? 1.650 3.495 8.930 1.00 64.12 137 THR A CA 1
ATOM 1090 C C . THR A 1 137 ? 1.411 4.568 7.881 1.00 64.12 137 THR A C 1
ATOM 1092 O O . THR A 1 137 ? 1.984 5.660 7.936 1.00 64.12 137 THR A O 1
ATOM 1095 N N . THR A 1 138 ? 0.532 4.263 6.931 1.00 69.44 138 THR A N 1
ATOM 1096 C CA . THR A 1 138 ? 0.064 5.208 5.913 1.00 69.44 138 THR A CA 1
ATOM 1097 C C . THR A 1 138 ? -1.380 5.569 6.231 1.00 69.44 138 THR A C 1
ATOM 1099 O O . THR A 1 138 ? -2.187 4.684 6.493 1.00 69.44 138 THR A O 1
ATOM 1102 N N . SER A 1 139 ? -1.712 6.859 6.233 1.00 65.31 139 SER A N 1
ATOM 1103 C CA . SER A 1 139 ? -3.089 7.329 6.407 1.00 65.31 139 SER A CA 1
ATOM 1104 C C . SER A 1 139 ? -3.525 8.061 5.152 1.00 65.31 139 SER A C 1
ATOM 1106 O O . SER A 1 139 ? -2.739 8.829 4.592 1.00 65.31 139 SER A O 1
ATOM 1108 N N . LEU A 1 140 ? -4.748 7.799 4.705 1.00 69.12 140 LEU A N 1
ATOM 1109 C CA . LEU A 1 140 ? -5.299 8.423 3.516 1.00 69.12 140 LEU A CA 1
ATOM 1110 C C . LEU A 1 140 ? -6.803 8.626 3.662 1.00 69.12 140 LEU A C 1
ATOM 1112 O O . LEU A 1 140 ? -7.511 7.788 4.215 1.00 69.12 140 LEU A O 1
ATOM 1116 N N . SER A 1 141 ? -7.307 9.732 3.134 1.00 66.25 141 SER A N 1
ATOM 1117 C CA . SER A 1 141 ? -8.743 9.972 3.066 1.00 66.25 141 SER A CA 1
ATOM 1118 C C . SER A 1 141 ? -9.344 9.460 1.759 1.00 66.25 141 SER A C 1
ATOM 1120 O O . SER A 1 141 ? -8.691 9.531 0.718 1.00 66.25 141 SER A O 1
ATOM 1122 N N . PRO A 1 142 ? -10.616 9.021 1.750 1.00 63.09 142 PRO A N 1
ATOM 1123 C CA . PRO A 1 142 ? -11.290 8.608 0.520 1.00 63.09 142 PRO A CA 1
ATOM 1124 C C . PRO A 1 142 ? -11.265 9.653 -0.607 1.00 63.09 142 PRO A C 1
ATOM 1126 O O . PRO A 1 142 ? -11.243 9.297 -1.776 1.00 63.09 142 PRO A O 1
ATOM 1129 N N . HIS A 1 143 ? -11.226 10.949 -0.281 1.00 63.81 143 HIS A N 1
ATOM 1130 C CA . HIS A 1 143 ? -11.088 12.006 -1.289 1.00 63.81 143 HIS A CA 1
ATOM 1131 C C . HIS A 1 143 ? -9.701 12.002 -1.949 1.00 63.81 143 HIS A C 1
ATOM 1133 O O . HIS A 1 143 ? -9.574 12.310 -3.128 1.00 63.81 143 HIS A O 1
ATOM 1139 N N . GLU A 1 144 ? -8.642 11.658 -1.215 1.00 63.38 144 GLU A N 1
ATOM 1140 C CA . GLU A 1 144 ? -7.296 11.554 -1.788 1.00 63.38 144 GLU A CA 1
ATOM 1141 C C . GLU A 1 144 ? -7.193 10.387 -2.777 1.00 63.38 144 GLU A C 1
ATOM 1143 O O . GLU A 1 144 ? -6.413 10.487 -3.717 1.00 63.38 144 GLU A O 1
ATOM 1148 N N . LEU A 1 145 ? -8.030 9.345 -2.645 1.00 65.81 145 LEU A N 1
ATOM 1149 C CA . LEU A 1 145 ? -8.133 8.249 -3.623 1.00 65.81 145 LEU A CA 1
ATOM 1150 C C . LEU A 1 145 ? -8.557 8.721 -5.020 1.00 65.81 145 LEU A C 1
ATOM 1152 O O . LEU A 1 145 ? -8.035 8.214 -6.010 1.00 65.81 145 LEU A O 1
ATOM 1156 N N . GLN A 1 146 ? -9.420 9.737 -5.115 1.00 61.53 146 GLN A N 1
ATOM 1157 C CA . GLN A 1 146 ? -9.894 10.265 -6.404 1.00 61.53 146 GLN A CA 1
ATOM 1158 C C . GLN A 1 146 ? -8.766 10.892 -7.242 1.00 61.53 146 GLN A C 1
ATOM 1160 O O . GLN A 1 146 ? -8.782 10.826 -8.475 1.00 61.53 146 GLN A O 1
ATOM 1165 N N . SER A 1 147 ? -7.746 11.456 -6.588 1.00 60.06 147 SER A N 1
ATOM 1166 C CA . SER A 1 147 ? -6.554 11.967 -7.274 1.00 60.06 147 SER A CA 1
ATOM 1167 C C . SER A 1 147 ? -5.739 10.837 -7.914 1.00 60.06 147 SER A C 1
ATOM 1169 O O . SER A 1 147 ? -5.208 11.009 -9.009 1.00 60.06 147 SER A O 1
ATOM 1171 N N . TYR A 1 148 ? -5.686 9.664 -7.273 1.00 60.41 148 TYR A N 1
ATOM 1172 C CA . TYR A 1 148 ? -5.005 8.479 -7.809 1.00 60.41 148 TYR A CA 1
ATOM 1173 C C . TYR A 1 148 ? -5.826 7.780 -8.902 1.00 60.41 148 TYR A C 1
ATOM 1175 O O . TYR A 1 148 ? -5.253 7.248 -9.848 1.00 60.41 148 TYR A O 1
ATOM 1183 N N . GLU A 1 149 ? -7.159 7.821 -8.817 1.00 58.06 149 GLU A N 1
ATOM 1184 C CA . GLU A 1 149 ? -8.065 7.344 -9.874 1.00 58.06 149 GLU A CA 1
ATOM 1185 C C . GLU A 1 149 ? -7.867 8.083 -11.188 1.00 58.06 149 GLU A C 1
ATOM 1187 O O . GLU A 1 149 ? -7.750 7.451 -12.235 1.00 58.06 149 GLU A O 1
ATOM 1192 N N . SER A 1 150 ? -7.782 9.412 -11.125 1.00 55.50 150 SER A N 1
ATOM 1193 C CA . SER A 1 150 ? -7.568 10.236 -12.315 1.00 55.50 150 SER A CA 1
ATOM 1194 C C . SER A 1 150 ? -6.256 9.863 -13.008 1.00 55.50 150 SER A C 1
ATOM 1196 O O . SER A 1 150 ? -6.241 9.701 -14.222 1.00 55.50 150 SER A O 1
ATOM 1198 N N . ALA A 1 151 ? -5.190 9.625 -12.235 1.00 52.81 151 ALA A N 1
ATOM 1199 C CA . ALA A 1 151 ? -3.901 9.192 -12.765 1.00 52.81 151 ALA A CA 1
ATOM 1200 C C . ALA A 1 151 ? -3.929 7.758 -13.322 1.00 52.81 151 ALA A C 1
ATOM 1202 O O . ALA A 1 151 ? -3.351 7.495 -14.371 1.00 52.81 151 ALA A O 1
ATOM 1203 N N . ALA A 1 152 ? -4.629 6.830 -12.665 1.00 51.59 152 ALA A N 1
ATOM 1204 C CA . ALA A 1 152 ? -4.755 5.451 -13.134 1.00 51.59 152 ALA A CA 1
ATOM 1205 C C . ALA A 1 152 ? -5.661 5.298 -14.373 1.00 51.59 152 ALA A C 1
ATOM 1207 O O . ALA A 1 152 ? -5.526 4.307 -15.092 1.00 51.59 152 ALA A O 1
ATOM 1208 N N . ALA A 1 153 ? -6.579 6.244 -14.612 1.00 49.47 153 ALA A N 1
ATOM 1209 C CA . ALA A 1 153 ? -7.534 6.226 -15.723 1.00 49.47 153 ALA A CA 1
ATOM 1210 C C . ALA A 1 153 ? -7.033 6.935 -16.997 1.00 49.47 153 ALA A C 1
ATOM 1212 O O . ALA A 1 153 ? -7.476 6.592 -18.093 1.00 49.47 153 ALA A O 1
ATOM 1213 N N . THR A 1 154 ? -6.113 7.900 -16.898 1.00 39.25 154 THR A N 1
ATOM 1214 C CA . THR A 1 154 ? -5.458 8.516 -18.066 1.00 39.25 154 THR A CA 1
ATOM 1215 C C . THR A 1 154 ? -4.286 7.664 -18.559 1.00 39.25 154 THR A C 1
ATOM 1217 O O . THR A 1 154 ? -3.143 8.006 -18.276 1.00 39.25 154 THR A O 1
ATOM 1220 N N . THR A 1 155 ? -4.553 6.543 -19.246 1.00 39.56 155 THR A N 1
ATOM 1221 C CA . THR A 1 155 ? -3.777 5.977 -20.389 1.00 39.56 155 THR A CA 1
ATOM 1222 C C . THR A 1 155 ? -4.262 4.585 -20.795 1.00 39.56 155 THR A C 1
ATOM 1224 O O . THR A 1 155 ? -4.181 3.632 -19.982 1.00 39.56 155 THR A O 1
#

Secondary structure (DSSP, 8-state):
---HHHHHHHHHHHS-EEE----SEE-HHHHHHTT--TTTSEEE-TTSSSPEEE-BTSHHHHHGGGTTPPPPTTPPSPEEEEEEEEEE-TTSTTSEEEEEEEEEE--S-STTHHHHHHHHHHHHHHHHHHHGGGEEEEEE-HHHHHHHHHHHH--

Sequence (155 aa):
MQTTDEMEKKIFDAINVIRLDPPRFARPAVTEAFNFSENEIVRFHEGQNPPMHLVGITPPGLLLPFVSMKFGTTTTFPLLFLSKGAGYSRNFRGWQQQFISILIMDHKLSSLHSSLNAFRLSLDHSLSKLFSKNASTTSLSPHELQSYESAAATT

Nearest PDB structures (foldseek):
  5xik-assembly2_C  TM=7.150E-01  e=5.078E-03  Toxoplasma gondii ME49
  5xig-assembly2_B  TM=6.915E-01  e=1.968E-03  Toxoplasma gondii ME49
  5xiq-assembly1_A  TM=6.805E-01  e=1.968E-03  Toxoplasma gondii ME49
  7n8y-assembly1_B  TM=6.271E-01  e=1.487E-02  Salmonella enterica subsp. enterica serovar Typhimurium
  3pco-assembly1_D  TM=6.581E-01  e=4.640E-02  Escherichia coli

pLDDT: mean 71.96, std 12.42, range [39.25, 90.12]

Mean predicted aligned error: 9.98 Å

Solvent-accessible surface area (backbone atoms only — not comparable to full-atom values): 8784 Å² total; per-residue (Å²): 134,88,52,73,66,62,51,50,49,49,49,52,74,76,38,92,49,43,83,43,89,50,49,49,63,41,53,55,46,47,41,51,65,67,69,54,52,79,80,38,51,35,75,46,58,91,88,44,91,78,48,36,29,37,23,16,64,32,73,60,14,61,47,52,84,49,48,84,60,81,82,58,96,82,63,75,72,69,43,37,32,41,31,74,45,51,22,37,21,54,82,36,81,86,37,46,45,71,36,44,32,37,43,37,37,37,79,90,79,59,90,58,57,63,59,49,49,50,50,48,53,51,45,49,55,48,38,39,72,73,59,42,97,40,40,47,75,48,76,49,35,73,72,61,38,55,61,44,30,54,34,59,64,71,121

Foldseek 3Di:
DDDPVVVVVCCVVVDVAAEDFFDQKDFPLLVVLVVDDPQWWDWDDPPDVVTITGAGPHPSRRLVVCQVPDDDPPDDDFHKYWYWDWGATNPDDVRIDTAIEIETEDAPDDPCPVVVVVVQVVVVVVCCVSPNPRYYYHYDYSVSSVSSNVSRPPD